Protein AF-A0A9D2Q8Q2-F1 (afdb_monomer_lite)

Sequence (141 aa):
MNKTAYDMCYYDSMIQKNRYLFKLIARNTDEPFHVIKDYMKSDYRKAMDRGNPLYLNKTPKQILGSIGIRIK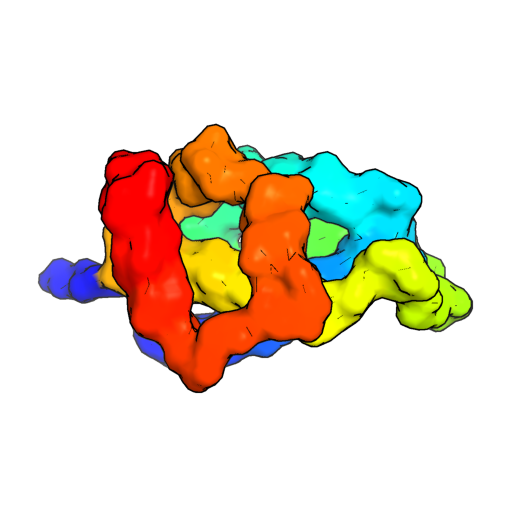PEAGINEKYDEFILEWMADVYTYMQWKYDLKSENIVDKIKPEELYNKYFPLHEASLENGAEKLKKIYNI

Radius of gyration: 14.17 Å; chains: 1; bounding box: 32×33×41 Å

Foldseek 3Di:
DDLWQEDPVLQVVQLVQLLVLLQQLLLQDPCSLVLLLCLLVDPLLVCVLNVPVVSSPDHSCVSCVVSVTDGDPPRDGHPVADSVLSSLVSLLLSCCSTNRSDRSNVVCVQCRPVNSSVVAVPHDDPDSVVRNVVSCVVSVD

Secondary structure (DSSP, 8-state):
--SSSS-HHHHHHHHHHHHHHHHHHHHH-S-HHHHHHHHHHSHHHHHHHTT-HHHHH--HHHHHHHTTPPP-TT----SSS-HHHHHHHHHHHHHHHHHHT--HHHHHHHS-HHHHHHHHSS---S-HHHHHHHHHHHHT-

Structure (mmCIF, N/CA/C/O backbone):
data_AF-A0A9D2Q8Q2-F1
#
_entry.id   AF-A0A9D2Q8Q2-F1
#
loop_
_atom_site.group_PDB
_atom_site.id
_atom_site.type_symbol
_atom_site.label_atom_id
_atom_site.label_alt_id
_atom_site.label_comp_id
_atom_site.label_asym_id
_atom_site.label_entity_id
_atom_site.label_seq_id
_atom_site.pdbx_PDB_ins_code
_atom_site.Cartn_x
_atom_site.Cartn_y
_atom_site.Cartn_z
_atom_site.occupancy
_atom_site.B_iso_or_equiv
_atom_site.auth_seq_id
_atom_site.auth_comp_id
_atom_site.auth_asym_id
_atom_site.auth_atom_id
_atom_site.pdbx_PDB_model_num
ATOM 1 N N . MET A 1 1 ? -6.829 1.291 24.817 1.00 48.84 1 MET A N 1
ATOM 2 C CA . MET A 1 1 ? -7.120 0.891 23.424 1.00 48.84 1 MET A CA 1
ATOM 3 C C . MET A 1 1 ? -6.084 1.564 22.547 1.00 48.84 1 MET A C 1
ATOM 5 O O . MET A 1 1 ? -5.937 2.777 22.673 1.00 48.84 1 MET A O 1
ATOM 9 N N . ASN A 1 2 ? -5.302 0.805 21.773 1.00 56.41 2 ASN A N 1
ATOM 10 C CA . ASN A 1 2 ? -4.347 1.413 20.844 1.00 56.41 2 ASN A CA 1
ATOM 11 C C . ASN A 1 2 ? -5.128 2.269 19.840 1.00 56.41 2 ASN A C 1
ATOM 13 O O . ASN A 1 2 ? -6.165 1.842 19.346 1.00 56.41 2 ASN A O 1
ATOM 17 N N . LYS A 1 3 ? -4.657 3.494 19.583 1.00 85.25 3 LYS A N 1
ATOM 18 C CA . LYS A 1 3 ? -5.247 4.387 18.568 1.00 85.25 3 LYS A CA 1
ATOM 19 C C . LYS A 1 3 ? -4.963 3.915 17.132 1.00 85.25 3 LYS A C 1
ATOM 21 O O . LYS A 1 3 ? -5.454 4.533 16.199 1.00 85.25 3 LYS A O 1
ATOM 26 N N . THR A 1 4 ? -4.149 2.876 16.976 1.00 94.75 4 THR A N 1
ATOM 27 C CA . THR A 1 4 ? -3.622 2.348 15.716 1.00 94.75 4 THR A CA 1
ATOM 28 C C . THR A 1 4 ? -3.837 0.838 15.646 1.00 94.75 4 THR A C 1
ATOM 30 O O . THR A 1 4 ? -3.979 0.191 16.685 1.00 94.75 4 THR A O 1
ATOM 33 N N . ALA A 1 5 ? -3.811 0.268 14.441 1.00 95.25 5 ALA A N 1
ATOM 34 C CA . ALA A 1 5 ? -4.110 -1.150 14.213 1.00 95.25 5 ALA A CA 1
ATOM 35 C C . ALA A 1 5 ? -3.178 -2.117 14.965 1.00 95.25 5 ALA A C 1
ATOM 37 O O . ALA A 1 5 ? -3.581 -3.181 15.428 1.00 95.25 5 ALA A O 1
ATOM 38 N N . TYR A 1 6 ? -1.903 -1.747 15.092 1.00 95.62 6 TYR A N 1
ATOM 39 C CA . TYR A 1 6 ? -0.889 -2.510 15.816 1.00 95.62 6 TYR A CA 1
ATOM 40 C C . TYR A 1 6 ? 0.189 -1.583 16.388 1.00 95.62 6 TYR A C 1
ATOM 42 O O . TYR A 1 6 ? 0.170 -0.367 16.164 1.00 95.62 6 TYR A O 1
ATOM 50 N N . ASP A 1 7 ? 1.110 -2.158 17.162 1.00 95.44 7 ASP A N 1
ATOM 51 C CA . ASP A 1 7 ? 2.156 -1.422 17.875 1.00 95.44 7 ASP A CA 1
ATOM 52 C C . ASP A 1 7 ? 3.092 -0.647 16.928 1.00 95.44 7 ASP A C 1
ATOM 54 O O . ASP A 1 7 ? 3.445 -1.125 15.845 1.00 95.44 7 ASP A O 1
ATOM 58 N N . MET A 1 8 ? 3.518 0.545 17.355 1.00 95.44 8 MET A N 1
ATOM 59 C CA . MET A 1 8 ? 4.428 1.414 16.603 1.00 95.44 8 MET A CA 1
ATOM 60 C C . MET A 1 8 ? 5.756 0.722 16.260 1.00 95.44 8 MET A C 1
ATOM 62 O O . MET A 1 8 ? 6.332 1.018 15.216 1.00 95.44 8 MET A O 1
ATOM 66 N N . CYS A 1 9 ? 6.225 -0.241 17.064 1.00 95.75 9 CYS A N 1
ATOM 67 C CA . CYS A 1 9 ? 7.466 -0.968 16.778 1.00 95.75 9 CYS A CA 1
ATOM 68 C C . CYS A 1 9 ? 7.440 -1.741 15.444 1.00 95.75 9 CYS A C 1
ATOM 70 O O . CYS A 1 9 ? 8.498 -2.009 14.877 1.00 95.75 9 CYS A O 1
ATOM 72 N N . TYR A 1 10 ? 6.256 -2.065 14.908 1.00 96.69 10 TYR A N 1
ATOM 73 C CA . TYR A 1 10 ? 6.119 -2.689 13.588 1.00 96.69 10 TYR A CA 1
ATOM 74 C C . TYR A 1 10 ? 5.964 -1.680 12.448 1.00 96.69 10 TYR A C 1
ATOM 76 O O . TYR A 1 10 ? 6.147 -2.054 11.289 1.00 96.69 10 TYR A O 1
ATOM 84 N N . TYR A 1 11 ? 5.604 -0.428 12.736 1.00 96.38 11 TYR A N 1
ATOM 85 C CA . TYR A 1 11 ? 5.160 0.529 11.724 1.00 96.38 11 TYR A CA 1
ATOM 86 C C . TYR A 1 11 ? 6.245 0.843 10.683 1.00 96.38 11 TYR A C 1
ATOM 88 O O . TYR A 1 11 ? 6.010 0.657 9.487 1.00 96.38 11 TYR A O 1
ATOM 96 N N . ASP A 1 12 ? 7.452 1.208 11.120 1.00 96.81 12 ASP A N 1
ATOM 97 C CA . ASP A 1 12 ? 8.553 1.552 10.206 1.00 96.81 12 ASP A CA 1
ATOM 98 C C . ASP A 1 12 ? 8.958 0.362 9.323 1.00 96.81 12 ASP A C 1
ATOM 100 O O . ASP A 1 12 ? 9.149 0.501 8.112 1.00 96.81 12 ASP A O 1
ATOM 104 N N . SER A 1 13 ? 9.013 -0.837 9.913 1.00 96.38 13 SER A N 1
ATOM 105 C CA . SER A 1 13 ? 9.264 -2.085 9.183 1.00 96.38 13 SER A CA 1
ATOM 106 C C . SER A 1 13 ? 8.177 -2.350 8.137 1.00 96.38 13 SER A C 1
ATOM 108 O O . SER A 1 13 ? 8.476 -2.747 7.009 1.00 96.38 13 SER A O 1
ATOM 110 N N . MET A 1 14 ? 6.911 -2.089 8.466 1.00 97.31 14 MET A N 1
ATOM 111 C CA . MET A 1 14 ? 5.790 -2.263 7.543 1.00 97.31 14 MET A CA 1
ATOM 112 C C . MET A 1 14 ? 5.825 -1.274 6.375 1.00 97.31 14 MET A C 1
ATOM 114 O O . MET A 1 14 ? 5.563 -1.689 5.244 1.00 97.31 14 MET A O 1
ATOM 118 N N . ILE A 1 15 ? 6.209 -0.017 6.614 1.00 98.06 15 ILE A N 1
ATOM 119 C CA . ILE A 1 15 ? 6.424 0.986 5.560 1.00 98.06 15 ILE A CA 1
ATOM 120 C C . ILE A 1 15 ? 7.511 0.510 4.590 1.00 98.06 15 ILE A C 1
ATOM 122 O O . ILE A 1 15 ? 7.250 0.321 3.401 1.00 98.06 15 ILE A O 1
ATOM 126 N N . GLN A 1 16 ? 8.709 0.208 5.098 1.00 97.94 16 GLN A N 1
ATOM 127 C CA . GLN A 1 16 ? 9.838 -0.223 4.264 1.00 97.94 16 GLN A CA 1
ATOM 128 C C . GLN A 1 16 ? 9.525 -1.505 3.482 1.00 97.94 16 GLN A C 1
ATOM 130 O O . GLN A 1 16 ? 9.837 -1.628 2.295 1.00 97.94 16 GLN A O 1
ATOM 135 N N . LYS A 1 17 ? 8.862 -2.459 4.138 1.00 96.88 17 LYS A N 1
ATOM 136 C CA . LYS A 1 17 ? 8.454 -3.723 3.533 1.00 96.88 17 LYS A CA 1
ATOM 137 C C . LYS A 1 17 ? 7.459 -3.528 2.398 1.00 96.88 17 LYS A C 1
ATOM 139 O O . LYS A 1 17 ? 7.654 -4.125 1.342 1.00 96.88 17 LYS A O 1
ATOM 144 N N . ASN A 1 18 ? 6.394 -2.752 2.607 1.00 98.06 18 ASN A N 1
ATOM 145 C CA . ASN A 1 18 ? 5.368 -2.562 1.584 1.00 98.06 18 ASN A CA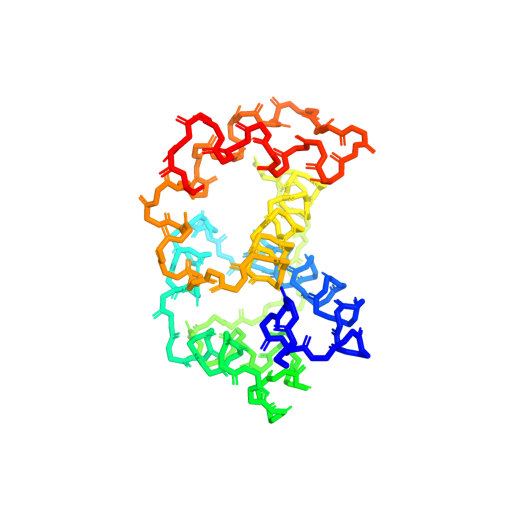 1
ATOM 146 C C . ASN A 1 18 ? 5.903 -1.743 0.402 1.00 98.06 18 ASN A C 1
ATOM 148 O O . ASN A 1 18 ? 5.607 -2.103 -0.735 1.00 98.06 18 ASN A O 1
ATOM 152 N N . ARG A 1 19 ? 6.764 -0.740 0.639 1.00 98.44 19 ARG A N 1
ATOM 153 C CA . ARG A 1 19 ? 7.512 -0.047 -0.427 1.00 98.44 19 ARG A CA 1
ATOM 154 C C . ARG A 1 19 ? 8.280 -1.033 -1.300 1.00 98.44 19 ARG A C 1
ATOM 156 O O . ARG A 1 19 ? 8.124 -1.058 -2.519 1.00 98.44 19 ARG A O 1
ATOM 163 N N . TYR A 1 20 ? 9.080 -1.901 -0.677 1.00 97.69 20 TYR A N 1
ATOM 164 C CA . TYR A 1 20 ? 9.849 -2.893 -1.426 1.00 97.69 20 TYR A CA 1
ATOM 165 C C . TYR A 1 20 ? 8.957 -3.929 -2.121 1.00 97.69 20 TYR A C 1
ATOM 167 O O . TYR A 1 20 ? 9.224 -4.293 -3.264 1.00 97.69 20 TYR A O 1
ATOM 175 N N . LEU A 1 21 ? 7.874 -4.365 -1.473 1.00 97.88 21 LEU A N 1
ATOM 176 C CA . LEU A 1 21 ? 6.893 -5.270 -2.065 1.00 97.88 21 LEU A CA 1
ATOM 177 C C . LEU A 1 21 ? 6.271 -4.680 -3.335 1.00 97.88 21 LEU A C 1
ATOM 179 O O . LEU A 1 21 ? 6.228 -5.376 -4.341 1.00 97.88 21 LEU A O 1
ATOM 183 N N . PHE A 1 22 ? 5.827 -3.422 -3.317 1.00 98.38 22 PHE A N 1
ATOM 184 C CA . PHE A 1 22 ? 5.180 -2.790 -4.474 1.00 98.38 22 PHE A CA 1
ATOM 185 C C . PHE A 1 22 ? 6.143 -2.651 -5.656 1.00 98.38 22 PHE A C 1
ATOM 187 O O . PHE A 1 22 ? 5.766 -2.956 -6.787 1.00 98.38 22 PHE A O 1
ATOM 194 N N . LYS A 1 23 ? 7.411 -2.310 -5.392 1.00 97.31 23 LYS A N 1
ATOM 195 C CA . LYS A 1 23 ? 8.463 -2.350 -6.418 1.00 97.31 23 LYS A CA 1
ATOM 196 C C . LYS A 1 23 ? 8.630 -3.752 -6.989 1.00 97.31 23 LYS A C 1
ATOM 198 O O . LYS A 1 23 ? 8.593 -3.934 -8.199 1.00 97.31 23 LYS A O 1
ATOM 203 N N . LEU A 1 24 ? 8.763 -4.769 -6.134 1.00 96.88 24 LEU A N 1
ATOM 204 C CA . LEU A 1 24 ? 8.896 -6.148 -6.604 1.00 96.88 24 LEU A CA 1
ATOM 205 C C . LEU A 1 24 ? 7.682 -6.611 -7.413 1.00 96.88 24 LEU A C 1
ATOM 207 O O . LEU A 1 24 ? 7.878 -7.326 -8.390 1.00 96.88 24 LEU A O 1
ATOM 211 N N . ILE A 1 25 ? 6.464 -6.202 -7.046 1.00 97.06 25 ILE A N 1
ATOM 212 C CA . ILE A 1 25 ? 5.263 -6.460 -7.844 1.00 97.06 25 ILE A CA 1
ATOM 213 C C . ILE A 1 25 ? 5.464 -5.877 -9.250 1.00 97.06 25 ILE A C 1
ATOM 215 O O . ILE A 1 25 ? 5.463 -6.636 -10.211 1.00 97.06 25 ILE A O 1
ATOM 219 N N . ALA A 1 26 ? 5.746 -4.580 -9.387 1.00 96.94 26 ALA A N 1
ATOM 220 C CA . ALA A 1 26 ? 5.901 -3.939 -10.699 1.00 96.94 26 ALA A CA 1
ATOM 221 C C . ALA A 1 26 ? 7.033 -4.502 -11.568 1.00 96.94 26 ALA A C 1
ATOM 223 O O . ALA A 1 26 ? 6.925 -4.504 -12.793 1.00 96.94 26 ALA A O 1
ATOM 224 N N . ARG A 1 27 ? 8.099 -5.019 -10.952 1.00 96.00 27 ARG A N 1
ATOM 225 C CA . ARG A 1 27 ? 9.185 -5.694 -11.677 1.00 96.00 27 ARG A CA 1
ATOM 226 C C . ARG A 1 27 ? 8.802 -7.094 -12.166 1.00 96.00 27 ARG A C 1
ATOM 228 O O . ARG A 1 27 ? 9.357 -7.571 -13.147 1.00 96.00 27 ARG A O 1
ATOM 235 N N . ASN A 1 28 ? 7.903 -7.790 -11.468 1.00 95.38 28 ASN A N 1
ATOM 236 C CA . ASN A 1 28 ? 7.676 -9.229 -11.660 1.00 95.38 28 ASN A CA 1
ATOM 237 C C . ASN A 1 28 ? 6.291 -9.590 -12.219 1.00 95.38 28 ASN A C 1
ATOM 239 O O . ASN A 1 28 ? 6.014 -10.776 -12.402 1.00 95.38 28 ASN A O 1
ATOM 243 N N . THR A 1 29 ? 5.438 -8.607 -12.505 1.00 93.88 29 THR A N 1
ATOM 244 C CA . THR A 1 29 ? 4.145 -8.796 -13.175 1.00 93.88 29 THR A CA 1
ATOM 245 C C . THR A 1 29 ? 3.881 -7.684 -14.187 1.00 93.88 29 THR A C 1
ATOM 247 O O . THR A 1 29 ? 4.326 -6.552 -14.004 1.00 93.88 29 THR A O 1
ATOM 250 N N . ASP A 1 30 ? 3.117 -8.009 -15.228 1.00 92.25 30 ASP A N 1
ATOM 251 C CA . ASP A 1 30 ? 2.645 -7.050 -16.232 1.00 92.25 30 ASP A CA 1
ATOM 252 C C . ASP A 1 30 ? 1.466 -6.200 -15.703 1.00 92.25 30 ASP A C 1
ATOM 254 O O . ASP A 1 30 ? 1.257 -5.060 -16.128 1.00 92.25 30 ASP A O 1
ATOM 258 N N . GLU A 1 31 ? 0.756 -6.721 -14.692 1.00 95.38 31 GLU A N 1
ATOM 259 C CA . GLU A 1 31 ? -0.468 -6.156 -14.109 1.00 95.38 31 GLU A CA 1
ATOM 260 C C . GLU A 1 31 ? -0.284 -5.815 -12.611 1.00 95.38 31 GLU A C 1
ATOM 262 O O . GLU A 1 31 ? -0.924 -6.416 -11.738 1.00 95.38 31 GLU A O 1
ATOM 267 N N . PRO A 1 32 ? 0.605 -4.867 -12.247 1.00 97.19 32 PRO A N 1
ATOM 268 C CA . PRO A 1 32 ? 0.925 -4.585 -10.849 1.00 97.19 32 PRO A CA 1
ATOM 269 C C . PRO A 1 32 ? -0.261 -4.093 -10.031 1.00 97.19 32 PRO A C 1
ATOM 271 O O . PRO A 1 32 ? -0.385 -4.451 -8.864 1.00 97.19 32 PRO A O 1
ATOM 274 N N . PHE A 1 33 ? -1.150 -3.299 -10.623 1.00 98.38 33 PHE A N 1
ATOM 275 C CA . PHE A 1 33 ? -2.315 -2.768 -9.922 1.00 98.38 33 PHE A CA 1
ATOM 276 C C . PHE A 1 33 ? -3.310 -3.863 -9.531 1.00 98.38 33 PHE A C 1
ATOM 278 O O . PHE A 1 33 ? -3.786 -3.878 -8.393 1.00 98.38 33 PHE A O 1
ATOM 285 N N . HIS A 1 34 ? -3.535 -4.837 -10.417 1.00 97.94 34 HIS A N 1
ATOM 286 C CA . HIS A 1 34 ? -4.342 -6.014 -10.112 1.00 97.94 34 HIS A CA 1
ATOM 287 C C . HIS A 1 34 ? -3.730 -6.824 -8.962 1.00 97.94 34 HIS A C 1
ATOM 289 O O . HIS A 1 34 ? -4.406 -7.109 -7.975 1.00 97.94 34 HIS A O 1
ATOM 295 N N . VAL A 1 35 ? -2.422 -7.095 -9.022 1.00 97.88 35 VAL A N 1
ATOM 296 C CA . VAL A 1 35 ? -1.713 -7.837 -7.966 1.00 97.88 35 VAL A CA 1
ATOM 297 C C . VAL A 1 35 ? -1.715 -7.083 -6.631 1.00 97.88 35 VAL A C 1
ATOM 299 O O . VAL A 1 35 ? -1.895 -7.696 -5.579 1.00 97.88 35 VAL A O 1
ATOM 302 N N . ILE A 1 36 ? -1.555 -5.754 -6.640 1.00 98.50 36 ILE A N 1
ATOM 303 C CA . ILE A 1 36 ? -1.669 -4.918 -5.434 1.00 98.50 36 ILE A CA 1
ATOM 304 C C . ILE A 1 36 ? -3.073 -5.039 -4.839 1.00 98.50 36 ILE A C 1
ATOM 306 O O . ILE A 1 36 ? -3.208 -5.223 -3.629 1.00 98.50 36 ILE A O 1
ATOM 310 N N . LYS A 1 37 ? -4.120 -4.966 -5.667 1.00 98.44 37 LYS A N 1
ATOM 311 C CA . LYS A 1 37 ? -5.507 -5.118 -5.219 1.00 98.44 37 LYS A CA 1
ATOM 312 C C . LYS A 1 37 ? -5.748 -6.486 -4.580 1.00 98.44 37 LYS A C 1
ATOM 314 O O . LYS A 1 37 ? -6.308 -6.547 -3.485 1.00 98.44 37 LYS A O 1
ATOM 319 N N . ASP A 1 38 ? -5.282 -7.556 -5.212 1.00 97.50 38 ASP A N 1
ATOM 320 C CA . ASP A 1 38 ? -5.412 -8.917 -4.690 1.00 97.50 38 ASP A CA 1
ATOM 321 C C . ASP A 1 38 ? -4.639 -9.099 -3.382 1.00 97.50 38 ASP A C 1
ATOM 323 O O . ASP A 1 38 ? -5.173 -9.640 -2.411 1.00 97.50 38 ASP A O 1
ATOM 327 N N . TYR A 1 39 ? -3.417 -8.562 -3.295 1.00 98.06 39 TYR A N 1
ATOM 328 C CA . TYR A 1 39 ? -2.654 -8.533 -2.049 1.00 98.06 39 TYR A CA 1
ATOM 329 C C . TYR A 1 39 ? -3.431 -7.827 -0.935 1.00 98.06 39 TYR A C 1
ATOM 331 O O . TYR A 1 39 ? -3.562 -8.382 0.157 1.00 98.06 39 TYR A O 1
ATOM 339 N N . MET A 1 40 ? -3.996 -6.649 -1.206 1.00 98.38 40 MET A N 1
ATOM 340 C CA . MET A 1 40 ? -4.752 -5.867 -0.222 1.00 98.38 40 MET A CA 1
ATOM 341 C C . MET A 1 40 ? -6.007 -6.592 0.295 1.00 98.38 40 MET A C 1
ATOM 343 O O . MET A 1 40 ? -6.436 -6.333 1.419 1.00 98.38 40 MET A O 1
ATOM 347 N N . LYS A 1 41 ? -6.562 -7.523 -0.492 1.00 97.94 41 LYS A N 1
ATOM 348 C CA . LYS A 1 41 ? -7.726 -8.357 -0.139 1.00 97.94 41 LYS A CA 1
ATOM 349 C C . LYS A 1 41 ? -7.375 -9.753 0.384 1.00 97.94 41 LYS A C 1
ATOM 351 O O . LYS A 1 41 ? -8.261 -10.472 0.852 1.00 97.94 41 LYS A O 1
ATOM 356 N N . SER A 1 42 ? -6.105 -10.140 0.307 1.00 96.81 42 SER A N 1
ATOM 357 C CA . SER A 1 42 ? -5.636 -11.471 0.686 1.00 96.81 42 SER A CA 1
ATOM 358 C C . SER A 1 42 ? -5.803 -11.748 2.182 1.00 96.81 42 SER A C 1
ATOM 360 O O . SER A 1 42 ? -5.748 -10.844 3.022 1.00 96.81 42 SER A O 1
ATOM 362 N N . ASP A 1 43 ? -5.907 -13.028 2.543 1.00 94.94 43 ASP A N 1
ATOM 363 C CA . ASP A 1 43 ? -5.904 -13.456 3.950 1.00 94.94 43 ASP A CA 1
ATOM 364 C C . ASP A 1 43 ? -4.624 -13.043 4.680 1.00 94.94 43 ASP A C 1
ATOM 366 O O . ASP A 1 43 ? -4.628 -12.784 5.886 1.00 94.94 43 ASP A O 1
ATOM 370 N N . TYR A 1 44 ? -3.537 -12.909 3.923 1.00 94.81 44 TYR A N 1
ATOM 371 C CA . TYR A 1 44 ? -2.266 -12.419 4.414 1.00 94.81 44 TYR A CA 1
ATOM 372 C C . TYR A 1 44 ? -2.373 -10.987 4.928 1.00 94.81 44 TYR A C 1
ATOM 374 O O . TYR A 1 44 ? -1.971 -10.695 6.058 1.00 94.81 44 TYR A O 1
ATOM 382 N N . ARG A 1 45 ? -2.955 -10.096 4.118 1.00 96.88 45 ARG A N 1
ATOM 383 C CA . ARG A 1 45 ? -3.151 -8.702 4.504 1.00 96.88 45 ARG A CA 1
ATOM 384 C C . ARG A 1 45 ? -4.195 -8.576 5.610 1.00 96.88 45 ARG A C 1
ATOM 386 O O . ARG A 1 45 ? -3.951 -7.862 6.571 1.00 96.88 45 ARG A O 1
ATOM 393 N N . LYS A 1 46 ? -5.269 -9.371 5.586 1.00 97.50 46 LYS A N 1
ATOM 394 C CA . LYS A 1 46 ? -6.247 -9.438 6.693 1.00 97.50 46 LYS A CA 1
ATOM 395 C C . LYS A 1 46 ? -5.624 -9.886 8.019 1.00 97.50 46 LYS A C 1
A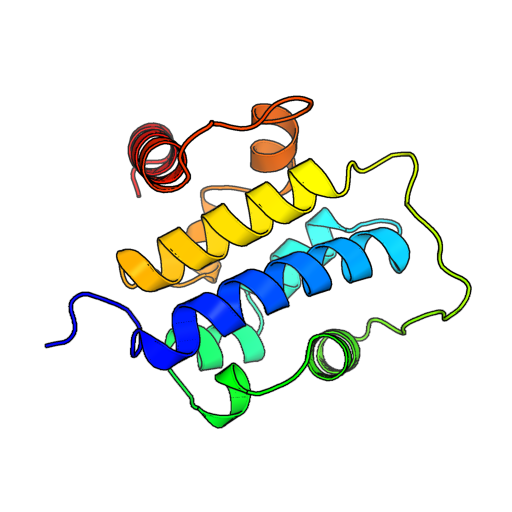TOM 397 O O . LYS A 1 46 ? -6.084 -9.499 9.094 1.00 97.50 46 LYS A O 1
ATOM 402 N N . ALA A 1 47 ? -4.610 -10.749 7.990 1.00 97.25 47 ALA A N 1
ATOM 403 C CA . ALA A 1 47 ? -3.872 -11.127 9.191 1.00 97.25 47 ALA A CA 1
ATOM 404 C C . ALA A 1 47 ? -2.952 -9.996 9.685 1.00 97.25 47 ALA A C 1
ATOM 406 O O . ALA A 1 47 ? -2.876 -9.779 10.893 1.00 97.25 47 ALA A O 1
ATOM 407 N N . MET A 1 48 ? -2.312 -9.253 8.775 1.00 96.69 48 MET A N 1
ATOM 408 C CA . MET A 1 48 ? -1.545 -8.046 9.118 1.00 96.69 48 MET A CA 1
ATOM 409 C C . MET A 1 48 ? -2.424 -6.953 9.718 1.00 96.69 48 MET A C 1
ATOM 411 O O . MET A 1 48 ? -2.052 -6.390 10.741 1.00 96.69 48 MET A O 1
ATOM 415 N N . ASP A 1 49 ? -3.594 -6.697 9.127 1.00 97.31 49 ASP A N 1
ATOM 416 C CA . ASP A 1 49 ? -4.532 -5.674 9.594 1.00 97.31 49 ASP A CA 1
ATOM 417 C C . ASP A 1 49 ? -4.969 -5.931 11.045 1.00 97.31 49 ASP A C 1
ATOM 419 O O . ASP A 1 49 ? -5.117 -5.001 11.823 1.00 97.31 49 ASP A O 1
ATOM 423 N N . ARG A 1 50 ? -5.097 -7.209 11.436 1.00 95.94 50 ARG A N 1
ATOM 424 C CA . ARG A 1 50 ? -5.395 -7.646 12.816 1.00 95.94 50 ARG A CA 1
ATOM 425 C C . ARG A 1 50 ? -4.177 -7.640 13.749 1.00 95.94 50 ARG A C 1
ATOM 427 O O . ARG A 1 50 ? -4.247 -8.183 14.849 1.00 95.94 50 ARG A O 1
ATOM 434 N N . GLY A 1 51 ? -3.041 -7.117 13.296 1.00 95.81 51 GLY A N 1
ATOM 435 C CA . GLY A 1 51 ? -1.815 -7.030 14.078 1.00 95.81 51 GLY A CA 1
ATOM 436 C C . GLY A 1 51 ? -1.121 -8.370 14.336 1.00 95.81 51 GLY A C 1
ATOM 437 O O . GLY A 1 51 ? -0.371 -8.479 15.302 1.00 95.81 51 GLY A O 1
ATOM 438 N N . ASN A 1 52 ? -1.359 -9.411 13.524 1.00 97.31 52 ASN A N 1
ATOM 439 C CA . ASN A 1 52 ? -0.771 -10.730 13.770 1.00 97.31 52 ASN A CA 1
ATOM 440 C C . ASN A 1 52 ? 0.767 -10.694 13.605 1.00 97.31 52 ASN A C 1
ATOM 442 O O . ASN A 1 52 ? 1.241 -10.529 12.473 1.00 97.31 52 ASN A O 1
ATOM 446 N N . PRO A 1 53 ? 1.563 -10.937 14.670 1.00 95.69 53 PRO A N 1
ATOM 447 C CA . PRO A 1 53 ? 3.017 -10.781 14.617 1.00 95.69 53 PRO A CA 1
ATOM 448 C C . PRO A 1 53 ? 3.698 -11.678 13.583 1.00 95.69 53 PRO A C 1
ATOM 450 O O . PRO A 1 53 ? 4.680 -11.268 12.970 1.00 95.69 53 PRO A O 1
ATOM 453 N N . LEU A 1 54 ? 3.180 -12.886 13.333 1.00 96.19 54 LEU A N 1
ATOM 454 C CA . LEU A 1 54 ? 3.747 -13.778 12.322 1.00 96.19 54 LEU A CA 1
ATOM 455 C C . LEU A 1 54 ? 3.687 -13.124 10.938 1.00 96.19 54 LEU A C 1
ATOM 457 O O . LEU A 1 54 ? 4.681 -13.098 10.220 1.00 96.19 54 LEU A O 1
ATOM 461 N N . TYR A 1 55 ? 2.534 -12.569 10.570 1.00 96.88 55 TYR A N 1
ATOM 462 C CA . TYR A 1 55 ? 2.333 -11.944 9.263 1.00 96.88 55 TYR A CA 1
ATOM 463 C C . TYR A 1 55 ? 3.033 -10.586 9.174 1.00 96.88 55 TYR A C 1
ATOM 465 O O . TYR A 1 55 ? 3.668 -10.292 8.159 1.00 96.88 55 TYR A O 1
ATOM 473 N N . LEU A 1 56 ? 3.021 -9.811 10.263 1.00 97.00 56 LEU A N 1
ATOM 474 C CA . LEU A 1 56 ? 3.782 -8.567 10.379 1.00 97.00 56 LEU A CA 1
ATOM 475 C C . LEU A 1 56 ? 5.301 -8.768 10.278 1.00 97.00 56 LEU A C 1
ATOM 477 O O . LEU A 1 56 ? 5.997 -7.813 9.960 1.00 97.00 56 LEU A O 1
ATOM 481 N N . ASN A 1 57 ? 5.835 -9.978 10.466 1.00 95.75 57 ASN A N 1
ATOM 482 C CA . ASN A 1 57 ? 7.271 -10.257 10.324 1.00 95.75 57 ASN A CA 1
ATOM 483 C C . ASN A 1 57 ? 7.653 -10.979 9.026 1.00 95.75 57 ASN A C 1
ATOM 485 O O . ASN A 1 57 ? 8.838 -11.102 8.721 1.00 95.75 57 ASN A O 1
ATOM 489 N N . LYS A 1 58 ? 6.690 -11.440 8.221 1.00 95.56 58 LYS A N 1
ATOM 490 C CA . LYS A 1 58 ? 7.030 -12.082 6.948 1.00 95.56 58 LYS A CA 1
ATOM 491 C C . LYS A 1 58 ? 7.599 -11.075 5.941 1.00 95.56 58 LYS A C 1
ATOM 493 O O . LYS A 1 58 ? 7.198 -9.907 5.902 1.00 95.56 58 LYS A O 1
ATOM 498 N N . THR A 1 59 ? 8.517 -11.561 5.111 1.00 94.75 59 THR A N 1
ATOM 499 C CA . THR A 1 59 ? 9.268 -10.772 4.127 1.00 94.75 59 THR A CA 1
ATOM 500 C C . THR A 1 59 ? 8.496 -10.594 2.814 1.00 94.75 59 THR A C 1
ATOM 502 O O . THR A 1 59 ? 7.634 -11.418 2.499 1.00 94.75 59 THR A O 1
ATOM 505 N N . PRO A 1 60 ? 8.828 -9.588 1.982 1.00 95.19 60 PRO A N 1
ATOM 506 C CA . PRO A 1 60 ? 8.193 -9.399 0.674 1.00 95.19 60 PRO A CA 1
ATOM 507 C C . PRO A 1 60 ? 8.262 -10.632 -0.230 1.00 95.19 60 PRO A C 1
ATOM 509 O O . PRO A 1 60 ? 7.284 -10.963 -0.890 1.00 95.19 60 PRO A O 1
ATOM 512 N N . LYS A 1 61 ? 9.365 -11.391 -0.193 1.00 92.94 61 LYS A N 1
ATOM 513 C CA . LYS A 1 61 ? 9.496 -12.647 -0.947 1.00 92.94 61 LYS A CA 1
ATOM 514 C C . LYS A 1 61 ? 8.499 -13.716 -0.498 1.00 92.94 61 LYS A C 1
ATOM 516 O O . LYS A 1 61 ? 7.939 -14.415 -1.337 1.00 92.94 61 LYS A O 1
ATOM 521 N N . GLN A 1 62 ? 8.267 -13.835 0.810 1.00 94.44 62 GLN A N 1
ATOM 522 C CA . GLN A 1 62 ? 7.265 -14.758 1.348 1.00 94.44 62 GLN A CA 1
ATOM 523 C C . GLN A 1 62 ? 5.843 -14.319 0.977 1.00 94.44 62 GLN A C 1
ATOM 525 O O . GLN A 1 62 ? 5.022 -15.173 0.652 1.00 94.44 62 GLN A O 1
ATOM 530 N N . ILE A 1 63 ? 5.575 -13.006 0.979 1.00 95.38 63 ILE A N 1
ATOM 531 C CA . ILE A 1 63 ? 4.287 -12.440 0.551 1.00 95.38 63 ILE A CA 1
ATOM 532 C C . ILE A 1 63 ? 4.030 -12.785 -0.915 1.00 95.38 63 ILE A C 1
ATOM 534 O O . ILE A 1 63 ? 3.023 -13.418 -1.215 1.00 95.38 63 ILE A O 1
ATOM 538 N N . LEU A 1 64 ? 4.959 -12.439 -1.812 1.00 93.94 64 LEU A N 1
ATOM 539 C CA . LEU A 1 64 ? 4.828 -12.686 -3.252 1.00 93.94 64 LEU A CA 1
ATOM 540 C C . LEU A 1 64 ? 4.610 -14.163 -3.567 1.00 93.94 64 LEU A C 1
ATOM 542 O O . LEU A 1 64 ? 3.682 -14.499 -4.296 1.00 93.94 64 LEU A O 1
ATOM 546 N N . GLY A 1 65 ? 5.400 -15.045 -2.947 1.00 92.88 65 GLY A N 1
ATOM 547 C CA . GLY A 1 65 ? 5.224 -16.486 -3.105 1.00 92.88 65 GLY A CA 1
ATOM 548 C C . GLY A 1 65 ? 3.839 -16.968 -2.665 1.00 92.88 65 GLY A C 1
ATOM 549 O O . GLY A 1 65 ? 3.267 -17.835 -3.317 1.00 92.88 65 GLY A O 1
ATOM 550 N N . SER A 1 66 ? 3.267 -16.382 -1.605 1.00 90.38 66 SER A N 1
ATOM 551 C CA . SER A 1 66 ? 1.924 -16.743 -1.125 1.00 90.38 66 SER A CA 1
ATOM 552 C C . SER A 1 66 ? 0.786 -16.285 -2.040 1.00 90.38 66 SER A C 1
ATOM 554 O O . SER A 1 66 ? -0.272 -16.904 -2.026 1.00 90.38 66 SER A O 1
ATOM 556 N N . ILE A 1 67 ? 1.010 -15.247 -2.853 1.00 90.56 67 ILE A N 1
ATOM 557 C CA . ILE A 1 67 ? 0.048 -14.752 -3.852 1.00 90.56 67 ILE A CA 1
ATOM 558 C C . ILE A 1 67 ? 0.399 -15.209 -5.279 1.00 90.56 67 ILE A C 1
ATOM 560 O O . ILE A 1 67 ? -0.075 -14.635 -6.251 1.00 90.56 67 ILE A O 1
ATOM 564 N N . GLY A 1 68 ? 1.242 -16.240 -5.418 1.00 90.94 68 GLY A N 1
ATOM 565 C CA . GLY A 1 68 ? 1.552 -16.872 -6.705 1.00 90.94 68 GLY A CA 1
ATOM 566 C C . GLY A 1 68 ? 2.529 -16.104 -7.602 1.00 90.94 68 GLY A C 1
ATOM 567 O O . GLY A 1 68 ? 2.734 -16.495 -8.750 1.00 90.94 68 GLY A O 1
ATOM 568 N N . ILE A 1 69 ? 3.172 -15.045 -7.102 1.00 92.38 69 ILE A N 1
ATOM 569 C CA . ILE A 1 69 ? 4.126 -14.245 -7.875 1.00 92.38 69 ILE A CA 1
ATOM 570 C C . ILE A 1 69 ? 5.544 -14.782 -7.678 1.00 92.38 69 ILE A C 1
ATOM 572 O O . ILE A 1 69 ? 6.118 -14.741 -6.585 1.00 92.38 69 ILE A O 1
ATOM 576 N N . ARG A 1 70 ? 6.139 -15.269 -8.771 1.00 90.38 70 ARG A N 1
ATOM 577 C CA . ARG A 1 70 ? 7.528 -15.733 -8.794 1.00 90.38 70 ARG A CA 1
ATOM 578 C C . ARG A 1 70 ? 8.472 -14.556 -9.016 1.00 90.38 70 ARG A C 1
ATOM 580 O O . ARG A 1 70 ? 8.382 -13.871 -10.027 1.00 90.38 70 ARG A O 1
ATOM 587 N N . ILE A 1 71 ? 9.426 -14.381 -8.103 1.00 90.38 71 ILE A N 1
ATOM 588 C CA . ILE A 1 71 ? 10.518 -13.419 -8.288 1.00 90.38 71 ILE A CA 1
ATOM 589 C C . ILE A 1 71 ? 11.475 -13.945 -9.360 1.00 90.38 71 ILE A C 1
ATOM 591 O O . ILE A 1 71 ? 12.000 -15.056 -9.235 1.00 90.38 71 ILE A O 1
ATOM 595 N N . LYS A 1 72 ? 11.715 -13.120 -10.374 1.00 89.19 72 LYS A N 1
ATOM 596 C CA . LYS A 1 72 ? 12.726 -13.274 -11.417 1.00 89.19 72 LYS A CA 1
ATOM 597 C C . LYS A 1 72 ? 13.943 -12.428 -11.017 1.00 89.19 72 LYS A C 1
ATOM 599 O O . LYS A 1 72 ? 13.821 -11.205 -10.968 1.00 89.19 72 LYS A O 1
ATOM 604 N N . PRO A 1 73 ? 15.088 -13.031 -10.652 1.00 83.75 73 PRO A N 1
ATOM 605 C CA . PRO A 1 73 ? 16.287 -12.287 -10.248 1.00 83.75 73 PRO A CA 1
ATOM 606 C C . PRO A 1 73 ? 16.753 -11.238 -11.269 1.00 83.75 73 PRO A C 1
ATOM 608 O O . PRO A 1 73 ? 17.315 -10.217 -10.890 1.00 83.75 73 PRO A O 1
ATOM 611 N N . GLU A 1 74 ? 16.496 -11.494 -12.547 1.00 89.44 74 GLU A N 1
ATOM 612 C CA . GLU A 1 74 ? 16.822 -10.654 -13.697 1.00 89.44 74 GLU A CA 1
ATOM 613 C C . GLU A 1 74 ? 15.811 -9.525 -13.966 1.00 89.44 74 GLU A C 1
ATOM 615 O O . GLU A 1 74 ? 16.048 -8.696 -14.842 1.00 89.44 74 GLU A O 1
ATOM 620 N N . ALA A 1 75 ? 14.690 -9.469 -13.236 1.00 89.81 75 ALA A N 1
ATOM 621 C CA . ALA A 1 75 ? 13.684 -8.431 -13.426 1.00 89.81 75 ALA A CA 1
ATOM 622 C C . ALA A 1 75 ? 14.192 -7.056 -12.961 1.00 89.81 75 ALA A C 1
ATOM 624 O O . ALA A 1 75 ? 14.336 -6.788 -11.762 1.00 89.81 75 ALA A O 1
ATOM 625 N N . GLY A 1 76 ? 14.446 -6.186 -13.940 1.00 91.31 76 GLY A N 1
ATOM 626 C CA . GLY A 1 76 ? 14.828 -4.790 -13.748 1.00 91.31 76 GLY A CA 1
ATOM 627 C C . GLY A 1 76 ? 13.644 -3.865 -13.469 1.00 91.31 76 GLY A C 1
ATOM 628 O O . GLY A 1 76 ? 12.516 -4.311 -13.272 1.00 91.31 76 GLY A O 1
ATOM 629 N N . ILE A 1 77 ? 13.925 -2.561 -13.437 1.00 91.56 77 ILE A N 1
ATOM 630 C CA . ILE A 1 77 ? 12.918 -1.504 -13.265 1.00 91.56 77 ILE A CA 1
ATOM 631 C C . ILE A 1 77 ? 11.915 -1.563 -14.423 1.00 91.56 77 ILE A C 1
ATOM 633 O O . ILE A 1 77 ? 12.297 -1.765 -15.574 1.00 91.56 77 ILE A O 1
ATOM 637 N N . ASN A 1 78 ? 10.635 -1.377 -14.110 1.00 90.12 78 ASN A N 1
ATOM 638 C CA . ASN A 1 78 ? 9.579 -1.315 -15.112 1.00 90.12 78 ASN A CA 1
ATOM 639 C C . ASN A 1 78 ? 9.484 0.105 -15.692 1.00 90.1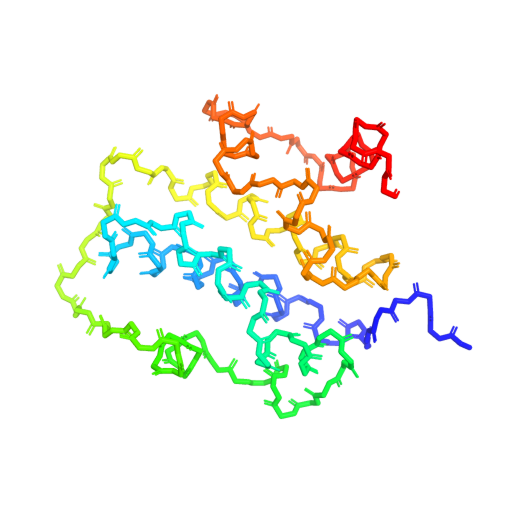2 78 ASN A C 1
ATOM 641 O O . ASN A 1 78 ? 9.254 1.053 -14.950 1.00 90.12 78 ASN A O 1
ATOM 645 N N . GLU A 1 79 ? 9.622 0.262 -17.010 1.00 89.62 79 GLU A N 1
ATOM 646 C CA . GLU A 1 79 ? 9.577 1.584 -17.661 1.00 89.62 79 GLU A CA 1
ATOM 647 C C . GLU A 1 79 ? 8.185 2.239 -17.633 1.00 89.62 79 GLU A C 1
ATOM 649 O O . GLU A 1 79 ? 8.068 3.456 -17.759 1.00 89.62 79 GLU A O 1
ATOM 654 N N . LYS A 1 80 ? 7.118 1.448 -17.460 1.00 93.00 80 LYS A N 1
ATOM 655 C CA . LYS A 1 80 ? 5.732 1.936 -17.433 1.00 93.00 80 LYS A CA 1
ATOM 656 C C . LYS A 1 80 ? 5.320 2.466 -16.060 1.00 93.00 80 LYS A C 1
ATOM 658 O O . LYS A 1 80 ? 4.485 3.367 -15.985 1.00 93.00 80 LYS A O 1
ATOM 663 N N . TYR A 1 81 ? 5.852 1.883 -14.986 1.00 96.25 81 TYR A N 1
ATOM 664 C CA . TYR A 1 81 ? 5.426 2.181 -13.620 1.00 96.25 81 TYR A CA 1
ATOM 665 C C . TYR A 1 81 ? 6.587 2.727 -12.795 1.00 96.25 81 TYR A C 1
ATOM 667 O O . TYR A 1 81 ? 7.543 2.018 -12.492 1.00 96.25 81 TYR A O 1
ATOM 675 N N . ASP A 1 82 ? 6.458 3.984 -12.389 1.00 96.69 82 ASP A N 1
ATOM 676 C CA . ASP A 1 82 ? 7.438 4.687 -11.5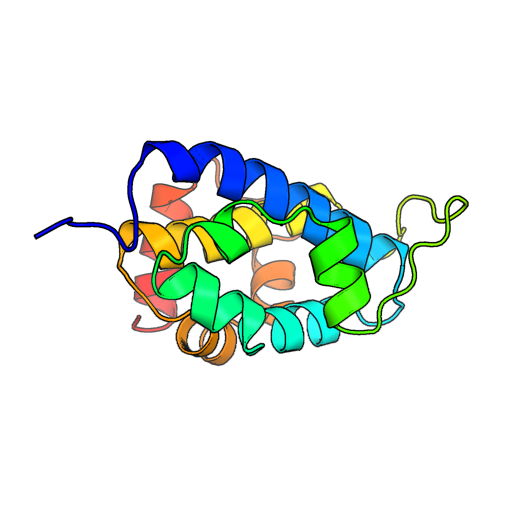80 1.00 96.69 82 ASP A CA 1
ATOM 677 C C . ASP A 1 82 ? 7.477 4.113 -10.157 1.00 96.69 82 ASP A C 1
ATOM 679 O O . ASP A 1 82 ? 6.474 4.084 -9.433 1.00 96.69 82 ASP A O 1
ATOM 683 N N . GLU A 1 83 ? 8.656 3.643 -9.753 1.00 96.81 83 GLU A N 1
ATOM 684 C CA . GLU A 1 83 ? 8.861 3.009 -8.455 1.00 96.81 83 GLU A CA 1
ATOM 685 C C . GLU A 1 83 ? 8.648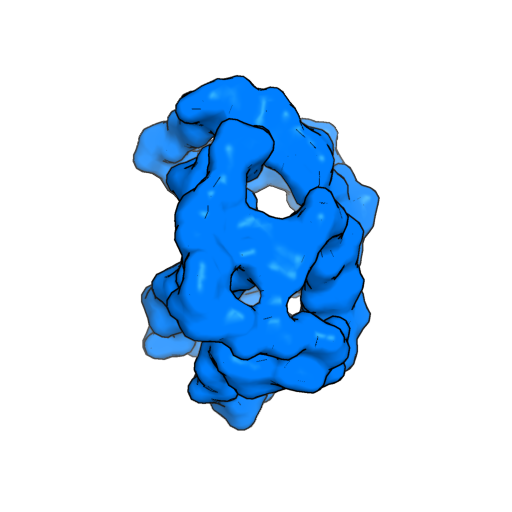 3.964 -7.278 1.00 96.81 83 GLU A C 1
ATOM 687 O O . GLU A 1 83 ? 8.168 3.512 -6.241 1.00 96.81 83 GLU A O 1
ATOM 692 N N . PHE A 1 84 ? 8.920 5.265 -7.419 1.00 96.25 84 PHE A N 1
ATOM 693 C CA . PHE A 1 84 ? 8.661 6.237 -6.352 1.00 96.25 84 PHE A CA 1
ATOM 694 C C . PHE A 1 84 ? 7.164 6.463 -6.151 1.00 96.25 84 PHE A C 1
ATOM 696 O O . PHE A 1 84 ? 6.704 6.581 -5.014 1.00 96.25 84 PHE A O 1
ATOM 703 N N . ILE A 1 85 ? 6.379 6.461 -7.231 1.00 98.00 85 ILE A N 1
ATOM 704 C CA . ILE A 1 85 ? 4.918 6.557 -7.116 1.00 98.00 85 ILE A CA 1
ATOM 705 C C . ILE A 1 85 ? 4.338 5.275 -6.513 1.00 98.00 85 ILE A C 1
ATOM 707 O O . ILE A 1 85 ? 3.449 5.340 -5.665 1.00 98.00 85 ILE A O 1
ATOM 711 N N . LEU A 1 86 ? 4.881 4.109 -6.864 1.00 98.38 86 LEU A N 1
ATOM 712 C CA . LEU A 1 86 ? 4.508 2.840 -6.234 1.00 98.38 86 LEU A CA 1
ATOM 713 C C . LEU A 1 86 ? 4.863 2.800 -4.739 1.00 98.38 86 LEU A C 1
ATOM 715 O O . LEU A 1 86 ? 4.068 2.310 -3.936 1.00 98.38 86 LEU A O 1
ATOM 719 N N . GLU A 1 87 ? 6.022 3.332 -4.345 1.00 98.00 87 GLU A N 1
ATOM 720 C CA . GLU A 1 87 ? 6.389 3.494 -2.935 1.00 98.00 87 GLU A CA 1
ATOM 721 C C . GLU A 1 87 ? 5.418 4.423 -2.204 1.00 98.00 87 GLU A C 1
ATOM 723 O O . GLU A 1 87 ? 4.936 4.077 -1.125 1.00 98.00 87 GLU A O 1
ATOM 728 N N . TRP A 1 88 ? 5.061 5.555 -2.812 1.00 98.38 88 TRP A N 1
ATOM 729 C CA . TRP A 1 88 ? 4.074 6.474 -2.254 1.00 98.38 88 TRP A CA 1
ATOM 730 C C . TRP A 1 88 ? 2.704 5.810 -2.053 1.00 98.38 88 TRP A C 1
ATOM 732 O O . TRP A 1 88 ? 2.083 5.956 -1.000 1.00 98.38 88 TRP A O 1
ATOM 742 N N . MET A 1 89 ? 2.235 5.025 -3.026 1.00 98.62 89 MET A N 1
ATOM 743 C CA . MET A 1 89 ? 1.003 4.245 -2.877 1.00 98.62 89 MET A CA 1
ATOM 744 C C . MET A 1 89 ? 1.092 3.260 -1.709 1.00 98.62 89 MET A C 1
ATOM 746 O O . MET A 1 89 ? 0.147 3.134 -0.926 1.00 98.62 89 MET A O 1
ATOM 750 N N . ALA A 1 90 ? 2.223 2.561 -1.581 1.00 98.69 90 ALA A N 1
ATOM 751 C CA . ALA A 1 90 ? 2.460 1.623 -0.491 1.00 98.69 90 ALA A CA 1
ATOM 752 C C . ALA A 1 90 ? 2.408 2.320 0.877 1.00 98.69 90 ALA A C 1
ATOM 754 O O . ALA A 1 90 ? 1.811 1.784 1.818 1.00 98.69 90 ALA A O 1
ATOM 755 N N . ASP A 1 91 ? 2.980 3.520 0.971 1.00 98.62 91 ASP A N 1
ATOM 756 C CA . ASP A 1 91 ? 2.951 4.353 2.169 1.00 98.62 91 ASP A CA 1
ATOM 757 C C . ASP A 1 91 ? 1.540 4.783 2.525 1.00 98.62 91 ASP A C 1
ATOM 759 O O . ASP A 1 91 ? 1.128 4.607 3.668 1.00 98.62 91 ASP A O 1
ATOM 763 N N . VAL A 1 92 ? 0.778 5.291 1.553 1.00 98.50 92 VAL A N 1
ATOM 764 C CA . VAL A 1 92 ? -0.618 5.703 1.748 1.00 98.50 92 VAL A CA 1
ATOM 765 C C . VAL A 1 92 ? -1.440 4.540 2.292 1.00 98.50 92 VAL A C 1
ATOM 767 O O . VAL A 1 92 ? -2.078 4.674 3.337 1.00 98.50 92 VAL A O 1
ATOM 770 N N . TYR A 1 93 ? -1.394 3.375 1.640 1.00 98.69 93 TYR A N 1
ATOM 771 C CA . TYR A 1 93 ? -2.158 2.211 2.086 1.00 98.69 93 TYR A CA 1
ATOM 772 C C . TYR A 1 93 ? -1.722 1.712 3.468 1.00 98.69 93 TYR A C 1
ATOM 774 O O . TYR A 1 93 ? -2.567 1.308 4.265 1.00 98.69 93 TYR A O 1
ATOM 782 N N . THR A 1 94 ? -0.421 1.721 3.763 1.00 98.44 94 THR A N 1
ATOM 783 C CA . THR A 1 94 ? 0.110 1.273 5.061 1.00 98.44 94 THR A CA 1
ATOM 784 C C . THR A 1 94 ? -0.239 2.257 6.174 1.00 98.44 94 THR A C 1
ATOM 786 O O . THR A 1 94 ? -0.719 1.843 7.226 1.00 98.44 94 THR A O 1
ATOM 789 N N . TYR A 1 95 ? -0.053 3.556 5.936 1.00 98.19 95 TYR A N 1
ATOM 790 C CA . TYR A 1 95 ? -0.384 4.613 6.884 1.00 98.19 95 TYR A CA 1
ATOM 791 C C . TYR A 1 95 ? -1.875 4.631 7.181 1.00 98.19 95 TYR A C 1
ATOM 793 O O . TYR A 1 95 ? -2.248 4.627 8.346 1.00 98.19 95 TYR A O 1
ATOM 801 N N . MET A 1 96 ? -2.735 4.601 6.158 1.00 97.81 96 MET A N 1
ATOM 802 C CA . MET A 1 96 ? -4.182 4.634 6.373 1.00 97.81 96 MET A CA 1
ATOM 803 C C . MET A 1 96 ? -4.675 3.420 7.164 1.00 97.81 96 MET A C 1
ATOM 805 O O . MET A 1 96 ? -5.491 3.575 8.072 1.00 97.81 96 MET A O 1
ATOM 809 N N . GLN A 1 97 ? -4.154 2.231 6.851 1.00 97.94 97 GLN A N 1
ATOM 810 C CA . GLN A 1 97 ? -4.455 1.005 7.587 1.00 97.94 97 GLN A CA 1
ATOM 811 C C . GLN A 1 97 ? -4.019 1.141 9.050 1.00 97.94 97 GLN A C 1
ATOM 813 O O . GLN A 1 97 ? -4.836 0.990 9.953 1.00 97.94 97 GLN A O 1
ATOM 818 N N . TRP A 1 98 ? -2.755 1.484 9.293 1.00 98.00 98 TRP A N 1
ATOM 819 C CA . TRP A 1 98 ? -2.200 1.518 10.640 1.00 98.00 98 TRP A CA 1
ATOM 820 C C . TRP A 1 98 ? -2.768 2.660 11.490 1.00 98.00 98 TRP A C 1
ATOM 822 O O . TRP A 1 98 ? -3.198 2.431 12.619 1.00 98.00 98 TRP A O 1
ATOM 832 N N . LYS A 1 99 ? -2.794 3.886 10.957 1.00 97.25 99 LYS A N 1
ATOM 833 C CA . LYS A 1 99 ? -3.171 5.111 11.679 1.00 97.25 99 LYS A CA 1
ATOM 834 C C . LYS A 1 99 ? -4.651 5.155 12.039 1.00 97.25 99 LYS A C 1
ATOM 836 O O . LYS A 1 99 ? -4.983 5.671 13.103 1.00 97.25 99 LYS A O 1
ATOM 841 N N . TYR A 1 100 ? -5.517 4.680 11.144 1.00 95.69 100 TYR A N 1
ATOM 842 C CA . TYR A 1 100 ? -6.971 4.771 11.305 1.00 95.69 100 TYR A CA 1
ATOM 843 C C . TYR A 1 100 ? -7.634 3.417 11.574 1.00 95.69 100 TYR A C 1
ATOM 845 O O . TYR A 1 100 ? -8.859 3.362 11.617 1.00 95.69 100 TYR A O 1
ATOM 853 N N . ASP A 1 101 ? -6.849 2.346 11.735 1.00 96.12 101 ASP A N 1
ATOM 854 C CA . ASP A 1 101 ? -7.340 0.978 11.959 1.00 96.12 101 ASP A CA 1
ATOM 855 C C . ASP A 1 101 ? -8.367 0.525 10.904 1.00 96.12 101 ASP A C 1
ATOM 857 O O . ASP A 1 101 ? -9.389 -0.109 11.171 1.00 96.12 101 ASP A O 1
ATOM 861 N N . LEU A 1 102 ? -8.112 0.915 9.654 1.00 96.31 102 LEU A N 1
ATOM 862 C CA . LEU A 1 102 ? -8.968 0.588 8.523 1.00 96.31 102 LEU A CA 1
ATOM 863 C C . LEU A 1 102 ? -8.541 -0.745 7.923 1.00 96.31 102 LEU A C 1
ATOM 865 O O . LEU A 1 102 ? -7.355 -0.991 7.714 1.00 96.31 102 LEU A O 1
ATOM 869 N N . LYS A 1 103 ? -9.512 -1.581 7.547 1.00 97.81 103 LYS A N 1
ATOM 870 C CA . LYS A 1 103 ? -9.222 -2.796 6.779 1.00 97.81 103 LYS A CA 1
ATOM 871 C C . LYS A 1 103 ? -8.660 -2.432 5.409 1.00 97.81 103 LYS A C 1
ATOM 873 O O . LYS A 1 103 ? -9.263 -1.644 4.680 1.00 97.81 103 LYS A O 1
ATOM 878 N N . SER A 1 104 ? -7.567 -3.074 5.022 1.00 98.44 104 SER A N 1
ATOM 879 C CA . SER A 1 104 ? -6.901 -2.867 3.736 1.00 98.44 104 SER A CA 1
ATOM 880 C C . SER A 1 104 ? -7.829 -3.128 2.548 1.00 98.44 104 SER A C 1
ATOM 882 O O . SER A 1 104 ? -7.803 -2.370 1.580 1.00 98.44 104 SER A O 1
ATOM 884 N N . GLU A 1 105 ? -8.710 -4.130 2.653 1.00 98.38 105 GLU A N 1
ATOM 885 C CA . GLU A 1 105 ? -9.728 -4.422 1.635 1.00 98.38 105 GLU A CA 1
ATOM 886 C C . GLU A 1 105 ? -10.689 -3.239 1.415 1.00 98.38 105 GLU A C 1
ATOM 888 O O . GLU A 1 105 ? -10.987 -2.888 0.276 1.00 98.38 105 GLU A O 1
ATOM 893 N N . ASN A 1 106 ? -11.085 -2.548 2.490 1.00 98.31 106 ASN A N 1
ATOM 894 C CA . ASN A 1 106 ? -11.969 -1.386 2.408 1.00 98.31 106 ASN A CA 1
ATOM 895 C C . ASN A 1 106 ? -11.247 -0.170 1.817 1.00 98.31 106 ASN A C 1
ATOM 897 O O . ASN A 1 106 ? -11.856 0.603 1.076 1.00 98.31 106 ASN A O 1
ATOM 901 N N . ILE A 1 107 ? -9.960 0.012 2.144 1.00 98.38 107 ILE A N 1
ATOM 902 C CA . ILE A 1 107 ? -9.165 1.111 1.584 1.00 98.38 107 ILE A CA 1
ATOM 903 C C . ILE A 1 107 ? -9.007 0.909 0.077 1.00 98.38 107 ILE A C 1
ATOM 905 O O . ILE A 1 107 ? -9.273 1.836 -0.679 1.00 98.38 107 ILE A O 1
ATOM 909 N N . VAL A 1 108 ? -8.615 -0.290 -0.371 1.00 98.50 108 VAL A N 1
ATOM 910 C CA . VAL A 1 108 ? -8.349 -0.549 -1.796 1.00 98.50 108 VAL A CA 1
ATOM 911 C C . VAL A 1 108 ? -9.620 -0.573 -2.653 1.00 98.50 108 VAL A C 1
ATOM 913 O O . VAL A 1 108 ? -9.558 -0.284 -3.845 1.00 98.50 108 VAL A O 1
ATOM 916 N N . ASP A 1 109 ? -10.778 -0.886 -2.063 1.00 98.00 109 ASP A N 1
ATOM 917 C CA . ASP A 1 109 ? -12.065 -0.820 -2.766 1.00 98.00 109 ASP A CA 1
ATOM 918 C C . ASP A 1 109 ? -12.539 0.613 -3.011 1.00 98.00 109 ASP A C 1
ATOM 920 O O . ASP A 1 109 ? -13.178 0.880 -4.030 1.00 98.00 109 ASP A O 1
ATOM 924 N N . LYS A 1 110 ? -12.199 1.538 -2.108 1.00 98.00 110 LYS A N 1
ATOM 925 C CA . LYS A 1 110 ? -12.510 2.963 -2.264 1.00 98.00 110 LYS A CA 1
ATOM 926 C C . LYS A 1 110 ? -11.437 3.721 -3.041 1.00 98.00 110 LYS A C 1
ATOM 928 O O . LYS A 1 110 ? -11.775 4.579 -3.843 1.00 98.00 110 LYS A O 1
ATOM 933 N N . ILE A 1 111 ? -10.167 3.409 -2.803 1.00 98.06 111 ILE A N 1
ATOM 934 C CA . ILE A 1 111 ? -9.003 4.021 -3.444 1.00 98.06 111 ILE A CA 1
ATOM 935 C C . ILE A 1 111 ? -8.322 2.938 -4.275 1.00 98.06 111 ILE A C 1
ATOM 937 O O . ILE A 1 111 ? -7.458 2.214 -3.770 1.00 98.06 111 ILE A O 1
ATOM 941 N N . LYS A 1 112 ? -8.703 2.814 -5.547 1.00 98.44 112 LYS A N 1
ATOM 942 C CA . LYS A 1 112 ? -8.127 1.781 -6.418 1.00 98.44 112 LYS A CA 1
ATOM 943 C C . LYS A 1 112 ? -6.664 2.096 -6.756 1.00 98.44 112 LYS A C 1
ATOM 945 O O . LYS A 1 112 ? -6.329 3.277 -6.882 1.00 98.44 112 LYS A O 1
ATOM 950 N N . PRO A 1 113 ? -5.794 1.085 -6.943 1.00 98.62 113 PRO A N 1
ATOM 951 C CA . PRO A 1 113 ? -4.380 1.325 -7.227 1.00 98.62 113 PRO A CA 1
ATOM 952 C C . PRO A 1 113 ? -4.147 2.174 -8.484 1.00 98.62 113 PRO A C 1
ATOM 954 O O . PRO A 1 113 ? -3.342 3.099 -8.444 1.00 98.62 113 PRO A O 1
ATOM 957 N N . GLU A 1 114 ? -4.899 1.937 -9.561 1.00 98.12 114 GLU A N 1
ATOM 958 C CA . GLU A 1 114 ? -4.842 2.717 -10.804 1.00 98.12 114 GLU A CA 1
ATOM 959 C C . GLU A 1 114 ? -5.179 4.196 -10.561 1.00 98.12 114 GLU A C 1
ATOM 961 O O . GLU A 1 114 ? -4.494 5.098 -11.040 1.00 98.12 114 GLU A O 1
ATOM 966 N N . GLU A 1 115 ? -6.248 4.454 -9.802 1.00 97.88 115 GLU A N 1
ATOM 967 C CA . GLU A 1 115 ? -6.734 5.803 -9.499 1.00 97.88 115 GLU A CA 1
ATOM 968 C C . GLU A 1 115 ? -5.747 6.557 -8.598 1.00 97.88 115 GLU A C 1
ATOM 970 O O . GLU A 1 115 ? -5.511 7.752 -8.796 1.00 97.88 115 GLU A O 1
ATOM 975 N N . LEU A 1 116 ? -5.152 5.861 -7.624 1.00 98.19 116 LEU A N 1
ATOM 976 C CA . LEU A 1 116 ? -4.147 6.425 -6.730 1.00 98.19 116 LEU A CA 1
ATOM 977 C C . LEU A 1 116 ? -2.847 6.739 -7.469 1.00 98.19 116 LEU A C 1
ATOM 979 O O . LEU A 1 116 ? -2.312 7.834 -7.300 1.00 98.19 116 LEU A O 1
ATOM 983 N N . TYR A 1 117 ? -2.376 5.811 -8.305 1.00 98.44 117 TYR A N 1
ATOM 984 C CA . TYR A 1 117 ? -1.191 6.004 -9.134 1.00 98.44 117 TYR A CA 1
ATOM 985 C C . TYR A 1 117 ? -1.371 7.220 -10.046 1.00 98.44 117 TYR A C 1
ATOM 987 O O . TYR A 1 117 ? -0.584 8.158 -9.987 1.00 98.44 117 TYR A O 1
ATOM 995 N N . ASN A 1 118 ? -2.462 7.263 -10.818 1.00 97.50 118 ASN A N 1
ATOM 996 C CA . ASN A 1 118 ? -2.730 8.355 -11.758 1.00 97.50 118 ASN A CA 1
ATOM 997 C C . ASN A 1 118 ? -2.899 9.714 -11.067 1.00 97.50 118 ASN A C 1
ATOM 999 O O . ASN A 1 118 ? -2.622 10.747 -11.668 1.00 97.50 118 ASN A O 1
ATOM 1003 N N . LYS A 1 119 ? -3.355 9.737 -9.809 1.00 96.94 119 LYS A N 1
ATOM 1004 C CA . LYS A 1 119 ? -3.504 10.977 -9.038 1.00 96.94 119 LYS A CA 1
ATOM 1005 C C . LYS A 1 119 ? -2.167 11.598 -8.634 1.00 96.94 119 LYS A C 1
ATOM 1007 O O . LYS A 1 119 ? -2.098 12.819 -8.530 1.00 96.94 119 LYS A O 1
ATOM 1012 N N . TYR A 1 120 ? -1.158 10.773 -8.375 1.00 96.88 120 TYR A N 1
ATOM 1013 C CA . TYR A 1 120 ? 0.152 11.204 -7.882 1.00 96.88 120 TYR A CA 1
ATOM 1014 C C . TYR A 1 120 ? 1.278 10.976 -8.889 1.00 96.88 120 TYR A C 1
ATOM 1016 O O . TYR A 1 120 ? 2.438 11.194 -8.578 1.00 96.88 120 TYR A O 1
ATOM 1024 N N . PHE A 1 121 ? 0.983 10.544 -10.109 1.00 95.94 121 PHE A N 1
ATOM 1025 C CA . PHE A 1 121 ? 1.984 10.515 -11.161 1.00 95.94 121 PHE A CA 1
ATOM 1026 C C . PHE A 1 121 ? 2.063 11.892 -11.850 1.00 95.94 121 PHE A C 1
ATOM 1028 O O . PHE A 1 121 ? 1.018 12.431 -12.223 1.00 95.94 121 PHE A O 1
ATOM 1035 N N . PRO A 1 122 ? 3.259 12.477 -12.060 1.00 94.00 122 PRO A N 1
ATOM 1036 C CA . PRO A 1 122 ? 4.593 11.996 -11.673 1.00 94.00 122 PRO A CA 1
ATOM 1037 C C . PRO A 1 122 ? 5.083 12.540 -10.312 1.00 94.00 122 PRO A C 1
ATOM 1039 O O . PRO A 1 122 ? 6.259 12.403 -9.992 1.00 94.00 122 PRO A O 1
ATOM 1042 N N . LEU A 1 123 ? 4.223 13.207 -9.532 1.00 93.06 123 LEU A N 1
ATOM 1043 C CA . LEU A 1 123 ? 4.575 13.854 -8.262 1.00 93.06 123 LEU A CA 1
ATOM 1044 C C . LEU A 1 123 ? 3.653 13.437 -7.111 1.00 93.06 123 LEU A C 1
ATOM 1046 O O . LEU A 1 123 ? 2.428 13.517 -7.213 1.00 93.06 123 LEU A O 1
ATOM 1050 N N . HIS A 1 124 ? 4.243 13.119 -5.961 1.00 91.88 124 HIS A N 1
ATOM 1051 C CA . HIS A 1 124 ? 3.508 12.857 -4.726 1.00 91.88 124 HIS A CA 1
ATOM 1052 C C . HIS A 1 124 ? 3.524 14.053 -3.758 1.00 91.88 124 HIS A C 1
ATOM 1054 O O . HIS A 1 124 ? 4.195 15.062 -3.973 1.00 91.88 124 HIS A O 1
ATOM 1060 N N . GLU A 1 125 ? 2.766 13.956 -2.663 1.00 91.38 125 GLU A N 1
ATOM 1061 C CA . GLU A 1 125 ? 2.739 14.998 -1.630 1.00 91.38 125 GLU A CA 1
ATOM 1062 C C . GLU A 1 125 ? 4.020 14.970 -0.789 1.00 91.38 125 GLU A C 1
ATOM 1064 O O . GLU A 1 125 ? 4.588 13.910 -0.530 1.00 91.38 125 GLU A O 1
ATOM 1069 N N . ALA A 1 126 ? 4.440 16.130 -0.281 1.00 88.56 126 ALA A N 1
ATOM 1070 C CA . ALA A 1 126 ? 5.594 16.225 0.616 1.00 88.56 126 ALA A CA 1
ATOM 1071 C C . ALA A 1 126 ? 5.345 15.599 2.006 1.00 88.56 126 ALA A C 1
ATOM 1073 O O . ALA A 1 126 ? 6.289 15.316 2.737 1.00 88.56 126 ALA A O 1
ATOM 1074 N N . SER A 1 127 ? 4.079 15.397 2.389 1.00 95.62 127 SER A N 1
ATOM 1075 C CA . SER A 1 127 ? 3.684 14.829 3.681 1.00 95.62 127 SER A CA 1
ATOM 1076 C C . SER A 1 127 ? 2.677 13.699 3.495 1.00 95.62 127 SER A C 1
ATOM 1078 O O . SER A 1 127 ? 1.603 13.902 2.922 1.00 95.62 127 SER A O 1
ATOM 1080 N N . LEU A 1 128 ? 3.014 12.522 4.031 1.00 96.62 128 LEU A N 1
ATOM 1081 C CA . LEU A 1 128 ? 2.161 11.333 4.024 1.00 96.62 128 LEU A CA 1
ATOM 1082 C C . LEU A 1 128 ? 0.845 11.554 4.772 1.00 96.62 128 LEU A C 1
ATOM 1084 O O . LEU A 1 128 ? -0.214 11.197 4.266 1.00 96.62 128 LEU A O 1
ATOM 1088 N N . GLU A 1 129 ? 0.897 12.197 5.939 1.00 96.56 129 GLU A N 1
ATOM 1089 C CA . GLU A 1 129 ? -0.299 12.519 6.725 1.00 96.56 129 GLU A CA 1
ATOM 1090 C C . GLU A 1 129 ? -1.228 13.470 5.960 1.00 96.56 129 GLU A C 1
ATOM 1092 O O . GLU A 1 129 ? -2.429 13.222 5.870 1.00 96.56 129 GLU A O 1
ATOM 1097 N N . ASN A 1 130 ? -0.677 14.509 5.321 1.00 96.19 130 ASN A N 1
ATOM 1098 C CA . ASN A 1 130 ? -1.468 15.422 4.492 1.00 96.19 130 ASN A CA 1
ATOM 1099 C C . ASN A 1 130 ? -2.110 14.697 3.299 1.00 96.19 130 ASN A C 1
ATOM 1101 O O . ASN A 1 130 ? -3.287 14.909 3.002 1.00 96.19 130 ASN A O 1
ATOM 1105 N N . GLY A 1 131 ? -1.347 13.828 2.627 1.00 96.50 131 GLY A N 1
ATOM 1106 C CA . GLY A 1 131 ? -1.850 12.995 1.536 1.00 96.50 131 GLY A CA 1
ATOM 1107 C C . GLY A 1 131 ? -2.998 12.092 1.991 1.00 96.50 131 GLY A C 1
ATOM 1108 O O . GLY A 1 131 ? -4.068 12.101 1.384 1.00 96.50 131 GLY A O 1
ATOM 1109 N N . ALA A 1 132 ? -2.816 11.377 3.101 1.00 96.81 132 ALA A N 1
ATOM 1110 C CA . ALA A 1 132 ? -3.824 10.486 3.663 1.00 96.81 132 ALA A CA 1
ATOM 1111 C C . ALA A 1 132 ? -5.110 11.228 4.069 1.00 96.81 132 ALA A C 1
ATOM 1113 O O . ALA A 1 132 ? -6.205 10.785 3.722 1.00 96.81 132 ALA A O 1
ATOM 1114 N N . GLU A 1 133 ? -5.010 12.382 4.736 1.00 95.81 133 GLU A N 1
ATOM 1115 C CA . GLU A 1 133 ? -6.184 13.175 5.132 1.00 95.81 133 GLU A CA 1
ATOM 1116 C C . GLU A 1 133 ? -6.949 13.743 3.926 1.00 95.81 133 GLU A C 1
ATOM 1118 O O . GLU A 1 133 ? -8.184 13.751 3.914 1.00 95.81 133 GLU A O 1
ATOM 1123 N N . LYS A 1 134 ? -6.246 14.178 2.870 1.00 96.25 134 LYS A N 1
ATOM 1124 C CA . LYS A 1 134 ? -6.887 14.580 1.605 1.00 96.25 134 LYS A CA 1
ATOM 1125 C C . LYS A 1 134 ? -7.651 13.415 0.981 1.00 96.25 134 LYS A C 1
ATOM 1127 O O . LYS A 1 134 ? -8.804 13.582 0.590 1.00 96.25 134 LYS A O 1
ATOM 1132 N N . LEU A 1 135 ? -7.034 12.236 0.915 1.00 97.12 135 LEU A N 1
ATOM 1133 C CA . LEU A 1 135 ? -7.658 11.042 0.349 1.00 97.12 135 LEU A CA 1
ATOM 1134 C C . LEU A 1 135 ? -8.886 10.606 1.152 1.00 97.12 135 LEU A C 1
ATOM 1136 O O . LEU A 1 135 ? -9.919 10.315 0.555 1.00 97.12 135 LEU A O 1
ATOM 1140 N N . LYS A 1 136 ? -8.834 10.643 2.487 1.00 95.62 136 LYS A N 1
ATOM 1141 C CA . LYS A 1 136 ? -10.010 10.357 3.322 1.00 95.62 136 LYS A CA 1
ATOM 1142 C C . LYS A 1 136 ? -11.196 11.255 2.997 1.00 95.62 136 LYS A C 1
ATOM 1144 O O . LYS A 1 136 ? -12.311 10.758 2.876 1.00 95.62 136 LYS A O 1
ATOM 1149 N N . LYS A 1 137 ? -10.954 12.555 2.798 1.00 96.25 137 LYS A N 1
ATOM 1150 C CA . LYS A 1 137 ? -11.995 13.515 2.399 1.00 96.25 137 LYS A CA 1
ATOM 1151 C C . LYS A 1 137 ? -12.530 13.237 0.994 1.00 96.25 137 LYS A C 1
ATOM 1153 O O . LYS A 1 137 ? -13.736 13.255 0.799 1.00 96.25 137 LYS A O 1
ATOM 1158 N N . ILE A 1 138 ? -11.650 12.970 0.026 1.00 96.38 138 ILE A N 1
ATOM 1159 C CA . ILE A 1 138 ? -12.039 12.711 -1.372 1.00 96.38 138 ILE A CA 1
ATOM 1160 C C . ILE A 1 138 ? -12.891 11.440 -1.485 1.00 96.38 138 ILE A C 1
ATOM 1162 O O . ILE A 1 138 ? -13.880 11.426 -2.212 1.00 96.38 138 ILE A O 1
ATOM 1166 N N . TYR A 1 139 ? -12.512 10.383 -0.766 1.00 95.19 139 TYR A N 1
ATOM 1167 C CA . TYR A 1 139 ? -13.119 9.056 -0.888 1.00 95.19 139 TYR A CA 1
ATOM 1168 C C . TYR A 1 139 ? -14.092 8.711 0.251 1.00 95.19 139 TYR A C 1
ATOM 1170 O O . TYR A 1 139 ? -14.577 7.580 0.322 1.00 95.19 139 TYR A O 1
ATOM 1178 N N . ASN A 1 140 ? -14.397 9.672 1.131 1.00 93.00 140 ASN A N 1
ATOM 1179 C CA . ASN A 1 140 ? -15.275 9.516 2.296 1.00 93.00 140 ASN A CA 1
ATOM 1180 C C . ASN A 1 140 ? -14.930 8.262 3.123 1.00 93.00 140 ASN A C 1
ATOM 1182 O O . ASN A 1 140 ? -15.752 7.348 3.269 1.00 93.00 140 ASN A O 1
ATOM 1186 N N . ILE A 1 141 ? -13.679 8.185 3.589 1.00 88.50 141 ILE A N 1
ATOM 1187 C CA . ILE A 1 141 ? -13.116 7.082 4.393 1.00 88.50 141 ILE A CA 1
ATOM 1188 C C . ILE A 1 141 ? -13.028 7.461 5.864 1.00 88.50 141 ILE A C 1
ATOM 1190 O O . ILE A 1 141 ? -12.440 8.524 6.171 1.00 88.50 141 ILE A O 1
#

pLDDT: mean 95.19, std 5.87, range [48.84, 98.69]

Organism: NCBI:txid2838668